Protein AF-A0A0S8GKA4-F1 (afdb_monomer_lite)

Organism: NCBI:txid1703780

Sequence (140 aa):
MKIIVGEVPGACTLFQGYLKSKNYTNVVVGHAKSIRYNAGNWKTRQYGKSVTEREHSMIRDCDSAIIIWTDKSGVIAENLEVLKRLGKPTFLYEYYTKTKVAKAGWLDPKRMYDPYYYWKERMRRRKKCKNGGMRRQQKA

Structure (mmCIF, N/CA/C/O backbone):
data_AF-A0A0S8GKA4-F1
#
_entry.id   AF-A0A0S8GKA4-F1
#
loop_
_atom_site.group_PDB
_atom_site.id
_atom_site.type_symbol
_atom_site.label_atom_id
_atom_site.label_alt_id
_atom_site.label_comp_id
_atom_site.label_asym_id
_atom_site.label_entity_id
_atom_site.label_seq_id
_atom_site.pdbx_PDB_ins_code
_atom_site.Cartn_x
_atom_site.Cartn_y
_atom_site.Cartn_z
_atom_site.occupancy
_atom_site.B_iso_or_equiv
_atom_site.auth_seq_id
_atom_site.auth_comp_id
_atom_site.auth_asym_id
_atom_site.auth_atom_id
_atom_site.pdbx_PDB_model_num
ATOM 1 N N . MET A 1 1 ? -9.553 -9.995 11.853 1.00 83.56 1 MET A N 1
ATOM 2 C CA . MET A 1 1 ? -8.813 -9.359 10.738 1.00 83.56 1 MET A CA 1
ATOM 3 C C . MET A 1 1 ? -8.636 -7.873 11.028 1.00 83.56 1 MET A C 1
ATOM 5 O O . MET A 1 1 ? -9.629 -7.232 11.350 1.00 83.56 1 MET A O 1
ATOM 9 N N . LYS A 1 2 ? -7.404 -7.351 10.966 1.00 94.81 2 LYS A N 1
ATOM 10 C CA . LYS A 1 2 ? -7.078 -5.925 11.154 1.00 94.81 2 LYS A CA 1
ATOM 11 C C . LYS A 1 2 ? -6.602 -5.354 9.821 1.00 94.81 2 LYS A C 1
ATOM 13 O O . LYS A 1 2 ? -5.753 -5.969 9.186 1.00 94.81 2 LYS A O 1
ATOM 18 N N . ILE A 1 3 ? -7.132 -4.206 9.406 1.00 96.75 3 ILE A N 1
ATOM 19 C CA . ILE A 1 3 ? -6.755 -3.554 8.145 1.00 96.75 3 ILE A CA 1
ATOM 20 C C . ILE A 1 3 ? -5.861 -2.357 8.454 1.00 96.75 3 ILE A C 1
ATOM 22 O O . ILE A 1 3 ? -6.251 -1.481 9.222 1.00 96.75 3 ILE A O 1
ATOM 26 N N . ILE A 1 4 ? -4.678 -2.300 7.845 1.00 96.62 4 ILE A N 1
ATOM 27 C CA . ILE A 1 4 ? -3.798 -1.130 7.908 1.00 96.62 4 ILE A CA 1
ATOM 28 C C . ILE A 1 4 ? -3.914 -0.398 6.571 1.00 96.62 4 ILE A C 1
ATOM 30 O O . ILE A 1 4 ? -3.698 -0.993 5.518 1.00 96.62 4 ILE A O 1
ATOM 34 N N . VAL A 1 5 ? -4.249 0.890 6.601 1.00 95.94 5 VAL A N 1
ATOM 35 C CA . VAL A 1 5 ? -4.401 1.715 5.393 1.00 95.94 5 VAL A CA 1
ATOM 36 C C . VAL A 1 5 ? -3.611 3.008 5.528 1.00 95.94 5 VAL A C 1
ATOM 38 O O . VAL A 1 5 ? -3.519 3.586 6.609 1.00 95.94 5 VAL A O 1
ATOM 41 N N . GLY A 1 6 ? -2.990 3.448 4.437 1.00 92.81 6 GLY A N 1
ATOM 42 C CA . GLY A 1 6 ? -2.203 4.673 4.425 1.00 92.81 6 GLY A CA 1
ATOM 43 C C . GLY A 1 6 ? -3.065 5.933 4.503 1.00 92.81 6 GLY A C 1
ATOM 44 O O . GLY A 1 6 ? -4.226 5.961 4.098 1.00 92.81 6 GLY A O 1
ATOM 45 N N . GLU A 1 7 ? -2.454 7.004 4.990 1.00 86.88 7 GLU A N 1
ATOM 46 C CA . GLU A 1 7 ? -2.990 8.364 4.971 1.00 86.88 7 GLU A CA 1
ATOM 47 C C . GLU A 1 7 ? -2.416 9.119 3.751 1.00 86.88 7 GLU A C 1
ATOM 49 O O . GLU A 1 7 ? -1.349 9.731 3.826 1.00 86.88 7 GLU A O 1
ATOM 54 N N . VAL A 1 8 ? -3.029 8.974 2.566 1.00 83.88 8 VAL A N 1
ATOM 55 C CA . VAL A 1 8 ? -2.628 9.675 1.321 1.00 83.88 8 VAL A CA 1
ATOM 56 C C . VAL A 1 8 ? -3.862 9.960 0.455 1.00 83.88 8 VAL A C 1
ATOM 58 O O . VAL A 1 8 ? -4.717 9.081 0.345 1.00 83.88 8 VAL A O 1
ATOM 61 N N . PRO A 1 9 ? -3.948 11.124 -0.215 1.00 83.88 9 PRO A N 1
ATOM 62 C CA . PRO A 1 9 ? -4.937 11.351 -1.265 1.00 83.88 9 PRO A CA 1
ATOM 63 C C . PRO A 1 9 ? -4.912 10.277 -2.367 1.00 83.88 9 PRO A C 1
ATOM 65 O O . PRO A 1 9 ? -3.872 9.690 -2.666 1.00 83.88 9 PRO A O 1
ATOM 68 N N . GLY A 1 10 ? -6.059 10.041 -3.004 1.00 86.44 10 GLY A N 1
ATOM 69 C CA . GLY A 1 10 ? -6.195 9.084 -4.105 1.00 86.44 10 GLY A CA 1
ATOM 70 C C . GLY A 1 10 ? -6.636 7.701 -3.627 1.00 86.44 10 GLY A C 1
ATOM 71 O O . GLY A 1 10 ? -7.653 7.579 -2.944 1.00 86.44 10 GLY A O 1
ATOM 72 N N . ALA A 1 11 ? -5.888 6.651 -3.985 1.00 88.00 11 ALA A N 1
ATOM 73 C CA . ALA A 1 11 ? -6.298 5.261 -3.753 1.00 88.00 11 ALA A CA 1
ATOM 74 C C . ALA A 1 11 ? -6.584 4.947 -2.272 1.00 88.00 11 ALA A C 1
ATOM 76 O O . ALA A 1 11 ? -7.543 4.244 -1.964 1.00 88.00 11 ALA A O 1
ATOM 77 N N . CYS A 1 12 ? -5.799 5.508 -1.344 1.00 90.88 12 CYS A N 1
ATOM 78 C CA . CYS A 1 12 ? -6.031 5.318 0.088 1.00 90.88 12 CYS A CA 1
ATOM 79 C C . CYS A 1 12 ? -7.327 5.997 0.558 1.00 90.88 12 CYS A C 1
ATOM 81 O O . CYS A 1 12 ? -8.096 5.374 1.283 1.00 90.88 12 CYS A O 1
ATOM 83 N N . THR A 1 13 ? -7.609 7.231 0.126 1.00 92.31 13 THR A N 1
ATOM 84 C CA . THR A 1 13 ? -8.874 7.929 0.420 1.00 92.31 13 THR A CA 1
ATOM 85 C C . THR A 1 13 ? -10.080 7.143 -0.092 1.00 92.31 13 THR A C 1
ATOM 87 O O . THR A 1 13 ? -11.026 6.922 0.661 1.00 92.31 13 THR A O 1
ATOM 90 N N . LEU A 1 14 ? -10.030 6.668 -1.342 1.00 92.25 14 LEU A N 1
ATOM 91 C CA . LEU A 1 14 ? -11.100 5.858 -1.934 1.00 92.25 14 LEU A CA 1
ATOM 92 C C . LEU A 1 14 ? -11.326 4.565 -1.146 1.00 92.25 14 LEU A C 1
ATOM 94 O O . LEU A 1 14 ? -12.462 4.237 -0.804 1.00 92.25 14 LEU A O 1
ATOM 98 N N . PHE A 1 15 ? -10.247 3.857 -0.802 1.00 94.00 15 PHE A N 1
ATOM 99 C CA . PHE A 1 15 ? -10.352 2.614 -0.046 1.00 94.00 15 PHE A CA 1
ATOM 100 C C . PHE A 1 15 ? -10.868 2.845 1.379 1.00 94.00 15 PHE A C 1
ATOM 102 O O . PHE A 1 15 ? -11.736 2.113 1.841 1.00 94.00 15 PHE A O 1
ATOM 109 N N . GLN A 1 16 ? -10.418 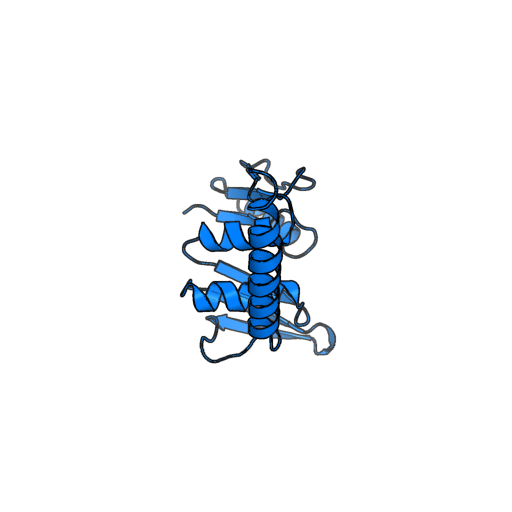3.904 2.057 1.00 95.81 16 GLN A N 1
ATOM 110 C CA . GLN A 1 16 ? -10.985 4.310 3.343 1.00 95.81 16 GLN A CA 1
ATOM 111 C C . GLN A 1 16 ? -12.487 4.626 3.229 1.00 95.81 16 GLN A C 1
ATOM 113 O O . GLN A 1 16 ? -13.265 4.187 4.070 1.00 95.81 16 GLN A O 1
ATOM 118 N N . GLY A 1 17 ? -12.926 5.326 2.179 1.00 95.94 17 GLY A N 1
ATOM 119 C CA . GLY A 1 17 ? -14.350 5.569 1.927 1.00 95.94 17 GLY A CA 1
ATOM 120 C C . GLY A 1 17 ? -15.151 4.271 1.787 1.00 95.94 17 GLY A C 1
ATOM 121 O O . GLY 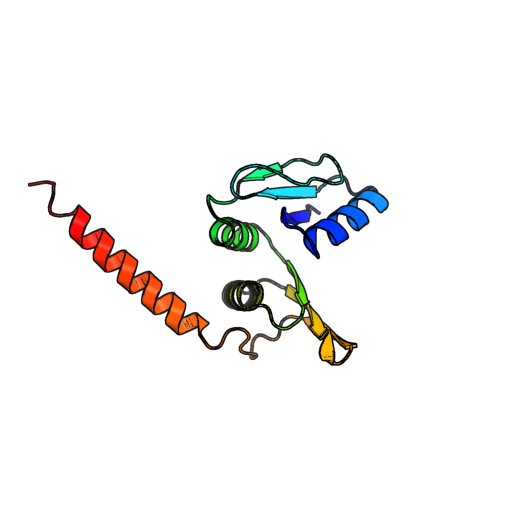A 1 17 ? -16.187 4.110 2.434 1.00 95.94 17 GLY A O 1
ATOM 122 N N . TYR A 1 18 ? -14.627 3.306 1.026 1.00 95.75 18 TYR A N 1
ATOM 123 C CA . TYR A 1 18 ? -15.222 1.975 0.899 1.00 95.75 18 TYR A CA 1
ATOM 124 C C . TYR A 1 18 ? -15.326 1.260 2.253 1.00 95.75 18 TYR A C 1
ATOM 126 O O . TYR A 1 18 ? -16.413 0.822 2.631 1.00 95.75 18 TYR A O 1
ATOM 134 N N . LEU A 1 19 ? -14.233 1.200 3.022 1.00 96.56 19 LEU A N 1
ATOM 135 C CA . LEU A 1 19 ? -14.222 0.562 4.342 1.00 96.56 19 LEU A CA 1
ATOM 136 C C . LEU A 1 19 ? -15.243 1.200 5.292 1.00 96.56 19 LEU A C 1
ATOM 138 O O . LEU A 1 19 ? -15.951 0.489 6.004 1.00 96.56 19 LEU A O 1
ATOM 142 N N . LYS A 1 20 ? -15.366 2.531 5.265 1.00 97.38 20 LYS A N 1
ATOM 143 C CA . LYS A 1 20 ? -16.377 3.254 6.041 1.00 97.38 20 LYS A CA 1
ATOM 144 C C . LYS A 1 20 ? -17.792 2.877 5.603 1.00 97.38 20 LYS A C 1
ATOM 146 O O . LYS A 1 20 ? -18.607 2.549 6.454 1.00 97.38 20 LYS A O 1
ATOM 151 N N . SER A 1 21 ? -18.073 2.865 4.297 1.00 97.56 21 SER A N 1
ATOM 152 C CA . SER A 1 21 ? -19.401 2.515 3.755 1.00 97.56 21 SER A CA 1
ATOM 153 C C . SER A 1 21 ? -19.846 1.088 4.096 1.00 97.56 21 SER A C 1
ATOM 155 O O . SER A 1 21 ? -21.036 0.791 4.127 1.00 97.56 21 SER A O 1
ATOM 157 N N . LYS A 1 22 ? -18.882 0.202 4.361 1.00 97.19 22 LYS A N 1
ATOM 158 C CA . LYS A 1 22 ? -19.102 -1.187 4.769 1.00 97.19 22 LYS A CA 1
ATOM 159 C C . LYS A 1 22 ? -19.027 -1.387 6.287 1.00 97.19 22 LYS A C 1
ATOM 161 O O . LYS A 1 22 ? -19.002 -2.526 6.737 1.00 97.19 22 LYS A O 1
ATOM 166 N N . ASN A 1 23 ? -18.992 -0.303 7.068 1.00 96.00 23 ASN A N 1
ATOM 167 C CA . ASN A 1 23 ? -18.947 -0.317 8.532 1.00 96.00 23 ASN A CA 1
ATOM 168 C C . ASN A 1 23 ? -17.786 -1.146 9.117 1.00 96.00 23 ASN A C 1
ATOM 170 O O . ASN A 1 23 ? -17.920 -1.757 10.177 1.00 96.00 23 ASN A O 1
ATOM 174 N N . TYR A 1 24 ? -16.621 -1.169 8.457 1.00 97.12 24 TYR A N 1
ATOM 175 C CA . TYR A 1 24 ? -15.435 -1.800 9.041 1.00 97.12 24 TYR A CA 1
ATOM 176 C C . TYR A 1 24 ? -14.954 -1.004 10.258 1.00 97.12 24 TYR A C 1
ATOM 178 O O . TYR A 1 24 ? -14.723 0.201 10.175 1.00 97.12 24 TYR A O 1
ATOM 186 N N . THR A 1 25 ? -14.748 -1.686 11.384 1.00 94.44 25 THR A N 1
ATOM 187 C CA . THR A 1 25 ? -14.338 -1.061 12.656 1.00 94.44 25 THR A CA 1
ATOM 188 C C . THR A 1 25 ? -12.883 -1.348 13.028 1.00 94.44 25 THR A C 1
ATOM 190 O O . THR A 1 25 ? -12.226 -0.516 13.650 1.00 94.44 25 THR A O 1
ATOM 193 N N . ASN A 1 26 ? -12.336 -2.497 12.613 1.00 96.62 26 ASN A N 1
ATOM 194 C CA . ASN A 1 26 ? -10.963 -2.909 12.926 1.00 96.62 26 ASN A CA 1
ATOM 195 C C . ASN A 1 26 ? -9.947 -2.404 11.883 1.00 96.62 26 ASN A C 1
ATOM 197 O O . ASN A 1 26 ? -9.271 -3.186 11.206 1.00 96.62 26 ASN A O 1
ATOM 201 N N . VAL A 1 27 ? -9.878 -1.081 11.735 1.00 97.56 27 VAL A N 1
ATOM 202 C CA . VAL A 1 27 ? -8.994 -0.380 10.794 1.00 97.56 27 VAL A CA 1
ATOM 203 C C . VAL A 1 27 ? -7.983 0.464 11.575 1.00 97.56 27 VAL A C 1
ATOM 205 O O . VAL A 1 27 ? -8.304 1.034 12.617 1.00 97.56 27 VAL A O 1
ATOM 208 N N . VAL A 1 28 ? -6.748 0.542 11.081 1.00 97.38 28 VAL A N 1
ATOM 209 C CA . VAL A 1 28 ? -5.700 1.436 11.584 1.00 97.38 28 VAL A CA 1
ATOM 210 C C . VAL A 1 28 ? -5.194 2.309 10.441 1.00 97.38 28 VAL A C 1
ATOM 212 O O . VAL A 1 28 ? -4.717 1.798 9.425 1.00 97.38 28 VAL A O 1
ATOM 215 N N . VAL A 1 29 ? -5.255 3.629 10.617 1.00 97.00 29 VAL A N 1
ATOM 216 C CA . VAL A 1 29 ? -4.728 4.590 9.637 1.00 97.00 29 VAL A CA 1
ATOM 217 C C . VAL A 1 29 ? -3.258 4.889 9.936 1.00 97.00 29 VAL A C 1
ATOM 219 O O . VAL A 1 29 ? -2.910 5.437 10.986 1.00 97.00 29 VAL A O 1
ATOM 222 N N . GLY A 1 30 ? -2.382 4.505 9.009 1.00 96.44 30 GLY A N 1
ATOM 223 C CA . GLY A 1 30 ? -0.940 4.704 9.091 1.00 96.44 30 GLY A CA 1
ATOM 224 C C . GLY A 1 30 ? -0.502 6.071 8.561 1.00 96.44 30 GLY A C 1
ATOM 225 O O . GLY A 1 30 ? -0.790 6.420 7.414 1.00 96.44 30 GLY A O 1
ATOM 226 N N . HIS A 1 31 ? 0.258 6.827 9.357 1.00 94.75 31 HIS A N 1
ATOM 227 C CA . HIS A 1 31 ? 0.752 8.162 8.989 1.00 94.75 31 HIS A CA 1
ATOM 228 C C . HIS A 1 31 ? 2.254 8.348 9.268 1.00 94.75 31 HIS A C 1
ATOM 230 O O . HIS A 1 31 ? 2.890 7.536 9.941 1.00 94.75 31 HIS A O 1
ATOM 236 N N . ALA A 1 32 ? 2.836 9.407 8.694 1.00 92.00 32 ALA A N 1
ATOM 237 C CA . ALA A 1 32 ? 4.256 9.755 8.851 1.00 92.00 32 ALA A CA 1
ATOM 238 C C . ALA A 1 32 ? 4.493 10.972 9.768 1.00 92.00 32 ALA A C 1
ATOM 240 O O . ALA A 1 32 ? 5.515 11.072 10.436 1.00 92.00 32 ALA A O 1
ATOM 241 N N . LYS A 1 33 ? 3.578 11.943 9.784 1.00 87.44 33 LYS A N 1
ATOM 242 C CA . LYS A 1 33 ? 3.686 13.138 10.634 1.00 87.44 33 LYS A CA 1
ATOM 243 C C . LYS A 1 33 ? 2.326 13.422 11.252 1.00 87.44 33 LYS A C 1
ATOM 245 O O . LYS A 1 33 ? 1.890 12.648 12.093 1.00 87.44 33 LYS A O 1
ATOM 250 N N . SER A 1 34 ? 1.633 14.451 10.783 1.00 86.12 34 SER A N 1
ATOM 251 C CA . SER A 1 34 ? 0.230 14.697 11.089 1.00 86.12 34 SER A CA 1
ATOM 252 C C . SER A 1 34 ? -0.685 13.838 10.217 1.00 86.12 34 SER A C 1
ATOM 254 O O . SER A 1 34 ? -0.288 13.347 9.158 1.00 86.12 34 SER A O 1
ATOM 256 N N . ILE A 1 35 ? -1.914 13.654 10.689 1.00 90.12 35 ILE A N 1
ATOM 257 C CA . ILE A 1 35 ? -3.000 13.030 9.936 1.00 90.12 35 ILE A CA 1
ATOM 258 C C . ILE A 1 35 ? -3.764 14.133 9.227 1.00 90.12 35 ILE A C 1
ATOM 260 O O . ILE A 1 35 ? -4.158 15.105 9.866 1.00 90.12 35 ILE A O 1
ATOM 264 N N . ARG A 1 36 ? -3.978 13.979 7.921 1.00 86.75 36 ARG A N 1
ATOM 265 C CA . ARG A 1 36 ? -4.797 14.901 7.126 1.00 86.75 36 ARG A CA 1
ATOM 266 C C . ARG A 1 36 ? -6.139 14.272 6.761 1.00 86.75 36 ARG A C 1
ATOM 268 O O . ARG A 1 36 ? -7.099 14.996 6.534 1.00 86.75 36 ARG A O 1
ATOM 275 N N . TYR A 1 37 ? -6.217 12.939 6.728 1.00 90.56 37 TYR A N 1
ATOM 276 C CA . TYR A 1 37 ? -7.429 12.214 6.366 1.00 90.56 37 TYR A CA 1
ATOM 277 C C . TYR A 1 37 ? -7.637 10.917 7.166 1.00 90.56 37 TYR A C 1
ATOM 279 O O . TYR A 1 37 ? -6.751 10.067 7.252 1.00 90.56 37 TYR A O 1
ATOM 287 N N . ASN A 1 38 ? -8.842 10.743 7.712 1.00 94.69 38 ASN A N 1
ATOM 288 C CA . ASN A 1 38 ? -9.301 9.517 8.366 1.00 94.69 38 ASN A CA 1
ATOM 289 C C . ASN A 1 38 ? -10.821 9.405 8.197 1.00 94.69 38 ASN A C 1
ATOM 291 O O . ASN A 1 38 ? -11.578 10.029 8.939 1.00 94.69 38 ASN A O 1
ATOM 295 N N . ALA A 1 39 ? -11.272 8.637 7.203 1.00 94.88 39 ALA A N 1
ATOM 296 C CA . ALA A 1 39 ? -12.690 8.607 6.838 1.00 94.88 39 ALA A CA 1
ATOM 297 C C . ALA A 1 39 ? -13.590 8.127 7.988 1.00 94.88 39 ALA A C 1
ATOM 299 O O . ALA A 1 39 ? -14.657 8.700 8.220 1.00 94.88 39 ALA A O 1
ATOM 300 N N . GLY A 1 40 ? -13.181 7.060 8.677 1.00 94.56 40 GLY A N 1
ATOM 301 C CA . GLY A 1 40 ? -13.994 6.363 9.675 1.00 94.56 40 GLY A CA 1
ATOM 302 C C . GLY A 1 40 ? -13.696 6.734 11.123 1.00 94.56 40 GLY A C 1
ATOM 303 O O . GLY A 1 40 ? -14.176 6.043 12.012 1.00 94.56 40 GLY A O 1
ATOM 304 N N . ASN A 1 41 ? -12.899 7.782 11.368 1.00 95.88 41 ASN A N 1
ATOM 305 C CA . ASN A 1 41 ? -12.427 8.142 12.710 1.00 95.88 41 ASN A CA 1
ATOM 306 C C . ASN A 1 41 ? -11.787 6.951 13.459 1.00 95.88 41 ASN A C 1
ATOM 308 O O . ASN A 1 41 ? -11.976 6.752 14.658 1.00 95.88 41 ASN A O 1
ATOM 312 N N . TRP A 1 42 ? -11.056 6.109 12.725 1.00 97.12 42 TRP A N 1
ATOM 313 C CA . TRP A 1 42 ? -10.434 4.908 13.275 1.00 97.12 42 TRP A CA 1
ATOM 314 C C . TRP A 1 42 ? -9.173 5.221 14.076 1.00 97.12 42 TRP A C 1
ATOM 316 O O . TRP A 1 42 ? -8.622 6.319 13.989 1.00 97.12 42 TRP A O 1
ATOM 326 N N . LYS A 1 43 ? -8.661 4.211 14.792 1.00 96.94 43 LYS A N 1
ATOM 327 C CA . LYS A 1 43 ? -7.350 4.279 15.448 1.00 96.94 43 LYS A CA 1
ATOM 328 C C . LYS A 1 43 ? -6.252 4.602 14.438 1.00 96.94 43 LYS A C 1
ATOM 330 O O . LYS A 1 43 ? -6.309 4.220 13.269 1.00 96.94 43 LYS A O 1
ATOM 335 N N . THR A 1 44 ? -5.216 5.272 14.912 1.00 96.94 44 THR A N 1
ATOM 336 C CA . THR A 1 44 ? -4.132 5.767 14.068 1.00 96.94 44 THR A CA 1
ATOM 337 C C . THR A 1 44 ? -2.789 5.308 14.621 1.00 96.94 44 THR A C 1
ATOM 339 O O . THR A 1 44 ? -2.660 5.006 15.809 1.00 96.94 44 THR A O 1
ATOM 342 N N . ARG A 1 45 ? -1.786 5.175 13.748 1.00 96.38 45 ARG A N 1
ATOM 343 C CA . ARG A 1 45 ? -0.423 4.797 14.143 1.00 96.38 45 ARG A CA 1
ATOM 344 C C . ARG A 1 45 ? 0.602 5.495 13.263 1.00 96.38 45 ARG A C 1
ATOM 346 O O . ARG A 1 45 ? 0.506 5.465 12.033 1.00 96.38 45 ARG A O 1
ATOM 353 N N . GLN A 1 46 ? 1.620 6.073 13.891 1.00 96.44 46 GLN A N 1
ATOM 354 C CA . GLN A 1 46 ? 2.753 6.642 13.177 1.00 96.44 46 GLN A CA 1
ATOM 355 C C . GLN A 1 46 ? 3.746 5.533 12.805 1.00 96.44 46 GLN A C 1
ATOM 357 O O . GLN A 1 46 ? 4.230 4.813 13.674 1.00 96.44 46 GLN A O 1
ATOM 362 N N . TYR A 1 47 ? 4.062 5.399 11.515 1.00 95.56 47 TYR A N 1
ATOM 363 C CA . TYR A 1 47 ? 4.946 4.342 10.990 1.00 95.56 47 TYR A CA 1
ATOM 364 C C . TYR A 1 47 ? 6.324 4.850 10.532 1.00 95.56 47 TYR A C 1
ATOM 366 O O . TYR A 1 47 ? 7.190 4.063 10.155 1.00 95.56 47 TYR A O 1
ATOM 374 N N . GLY A 1 48 ? 6.559 6.157 10.551 1.00 92.75 48 GLY A N 1
ATOM 375 C CA . GLY A 1 48 ? 7.830 6.748 10.138 1.00 92.75 48 GLY A CA 1
ATOM 376 C C . GLY A 1 48 ? 7.814 8.258 10.289 1.00 92.75 48 GLY A C 1
ATOM 377 O O . GLY A 1 48 ? 6.819 8.800 10.755 1.00 92.75 48 GLY A O 1
ATOM 378 N N . LYS A 1 49 ? 8.894 8.933 9.884 1.00 92.88 49 LYS A N 1
ATOM 379 C CA . LYS A 1 49 ? 8.994 10.407 9.829 1.00 92.88 49 LYS A CA 1
ATOM 380 C C . LYS A 1 49 ? 8.840 10.956 8.405 1.00 92.88 49 LYS A C 1
ATOM 382 O O . LYS A 1 49 ? 8.716 12.166 8.206 1.00 92.88 49 LYS A O 1
ATOM 387 N N . SER A 1 50 ? 8.845 10.066 7.412 1.00 91.12 50 SER A N 1
ATOM 388 C CA . SER A 1 50 ? 8.657 10.349 5.987 1.00 91.12 50 SER A CA 1
ATOM 389 C C . SER A 1 50 ? 7.660 9.375 5.352 1.00 91.12 50 SER A C 1
ATOM 391 O O . SER A 1 50 ? 7.346 8.332 5.927 1.00 91.12 50 SER A O 1
ATOM 393 N N . VAL A 1 51 ? 7.172 9.706 4.152 1.00 87.56 51 VAL A N 1
ATOM 394 C CA . VAL A 1 51 ? 6.247 8.857 3.376 1.00 87.56 51 VAL A CA 1
ATOM 395 C C . VAL A 1 51 ? 6.853 7.476 3.115 1.00 87.56 51 VAL A C 1
ATOM 397 O O . VAL A 1 51 ? 6.212 6.466 3.393 1.00 87.56 51 VAL A O 1
ATOM 400 N N . THR A 1 52 ? 8.113 7.434 2.676 1.00 88.94 52 THR A N 1
ATOM 401 C CA . THR A 1 52 ? 8.835 6.186 2.395 1.00 88.94 52 THR A CA 1
ATOM 402 C C . THR A 1 52 ? 9.037 5.340 3.651 1.00 88.94 52 THR A C 1
ATOM 404 O O . THR A 1 52 ? 8.828 4.131 3.624 1.00 88.94 52 THR A O 1
ATOM 407 N N . GLU A 1 53 ? 9.423 5.953 4.777 1.00 92.44 53 GLU A N 1
ATOM 408 C CA . GLU A 1 53 ? 9.566 5.213 6.038 1.00 92.44 53 GLU A CA 1
ATOM 409 C C . GLU A 1 53 ? 8.235 4.632 6.502 1.00 92.44 53 GLU A C 1
ATOM 411 O O . GLU A 1 53 ? 8.186 3.467 6.888 1.00 92.44 53 GLU A O 1
ATOM 416 N N . ARG A 1 54 ? 7.159 5.423 6.417 1.00 94.12 54 ARG A N 1
ATOM 417 C CA . ARG A 1 54 ? 5.810 4.975 6.751 1.00 94.12 54 ARG A CA 1
ATOM 418 C C . ARG A 1 54 ? 5.417 3.754 5.921 1.00 94.12 54 ARG A C 1
ATOM 420 O O . ARG A 1 54 ? 5.004 2.757 6.497 1.00 94.12 54 ARG A O 1
ATOM 427 N N . GLU A 1 55 ? 5.564 3.815 4.600 1.00 93.38 55 GLU 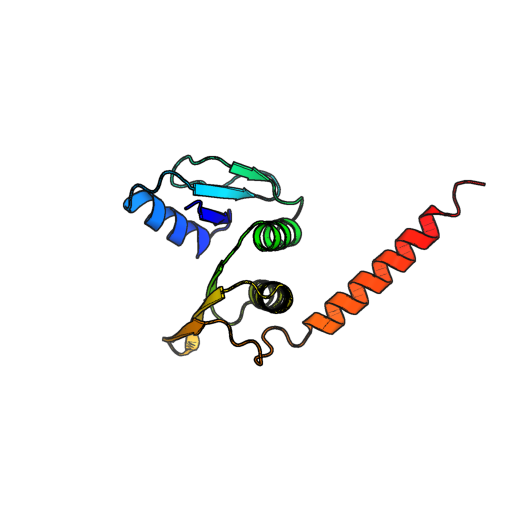A N 1
ATOM 428 C CA . GLU A 1 55 ? 5.191 2.711 3.704 1.00 93.38 55 GLU A CA 1
ATOM 429 C C . GLU A 1 55 ? 6.002 1.447 3.983 1.00 93.38 55 GLU A C 1
ATOM 431 O O . GLU A 1 55 ? 5.428 0.378 4.182 1.00 93.38 55 GLU A O 1
ATOM 436 N N . HIS A 1 56 ? 7.325 1.565 4.110 1.00 94.44 56 HIS A N 1
ATOM 437 C CA . HIS A 1 56 ? 8.175 0.417 4.418 1.00 94.44 56 HIS A CA 1
ATOM 438 C C . HIS A 1 56 ? 7.864 -0.200 5.785 1.00 94.44 56 HIS A C 1
ATOM 440 O O . HIS A 1 56 ? 7.927 -1.417 5.935 1.00 94.44 56 HIS A O 1
ATOM 446 N N . SER A 1 57 ? 7.556 0.609 6.796 1.00 96.00 57 SER A N 1
ATOM 447 C CA . SER A 1 57 ? 7.187 0.096 8.115 1.00 96.00 57 SER A CA 1
ATOM 448 C C . SER A 1 57 ? 5.800 -0.548 8.115 1.00 96.00 57 SER A C 1
ATOM 450 O O . SER A 1 57 ? 5.641 -1.585 8.746 1.00 96.00 57 SER A O 1
ATOM 452 N N . MET A 1 58 ? 4.831 -0.010 7.366 1.00 96.44 58 MET A N 1
ATOM 453 C CA . MET A 1 58 ? 3.527 -0.658 7.171 1.00 96.44 58 MET A CA 1
ATOM 454 C C . MET A 1 58 ? 3.670 -2.014 6.465 1.00 96.44 58 MET A C 1
ATOM 456 O O . MET A 1 58 ? 3.061 -2.985 6.895 1.00 96.44 58 MET A O 1
ATOM 460 N N . ILE A 1 59 ? 4.521 -2.102 5.436 1.00 97.19 59 ILE A N 1
ATOM 461 C CA . ILE A 1 59 ? 4.829 -3.358 4.730 1.00 97.19 59 ILE A CA 1
ATOM 462 C C . ILE A 1 59 ? 5.461 -4.400 5.668 1.00 97.19 59 ILE A C 1
ATOM 464 O O . ILE A 1 59 ? 5.197 -5.593 5.547 1.00 97.19 59 ILE A O 1
ATOM 468 N N . ARG A 1 60 ? 6.317 -3.971 6.604 1.00 96.50 60 ARG A N 1
ATOM 469 C CA . ARG A 1 60 ? 6.915 -4.882 7.594 1.00 96.50 60 ARG A CA 1
ATOM 470 C C . ARG A 1 60 ? 5.897 -5.385 8.618 1.00 96.50 60 ARG A C 1
ATOM 472 O O . ARG A 1 60 ? 6.030 -6.519 9.061 1.00 96.50 60 ARG A O 1
ATOM 479 N N . ASP A 1 61 ? 4.937 -4.543 8.992 1.00 96.69 61 ASP A N 1
ATOM 480 C CA . ASP A 1 61 ? 3.930 -4.823 10.023 1.00 96.69 61 ASP A CA 1
ATOM 481 C C . ASP A 1 61 ? 2.757 -5.671 9.505 1.00 96.69 61 ASP A C 1
ATOM 483 O O . ASP A 1 61 ? 2.042 -6.263 10.306 1.00 96.69 61 ASP A O 1
ATOM 487 N N . CYS A 1 62 ? 2.540 -5.744 8.186 1.00 96.56 62 CYS A N 1
ATOM 488 C CA . CYS A 1 62 ? 1.446 -6.525 7.612 1.00 96.56 62 CYS A CA 1
ATOM 489 C C . CYS A 1 62 ? 1.839 -7.976 7.293 1.00 96.56 62 CYS A C 1
ATOM 491 O O . CYS A 1 62 ? 2.990 -8.281 6.973 1.00 96.56 62 CYS A O 1
ATOM 493 N N . ASP A 1 63 ? 0.857 -8.878 7.321 1.00 97.56 63 ASP A N 1
ATOM 494 C CA . ASP A 1 63 ? 1.026 -10.281 6.914 1.00 97.56 63 ASP A CA 1
ATOM 495 C C . ASP A 1 63 ? 0.797 -10.478 5.412 1.00 97.56 63 ASP A C 1
ATOM 497 O O . ASP A 1 63 ? 1.450 -11.301 4.779 1.00 97.56 63 ASP A O 1
ATOM 501 N N . SER A 1 64 ? -0.102 -9.681 4.833 1.00 97.25 64 SER A N 1
ATOM 502 C CA . SER A 1 64 ? -0.428 -9.641 3.406 1.00 97.25 64 SER A CA 1
ATOM 503 C C . SER A 1 64 ? -0.741 -8.208 2.968 1.00 97.25 64 SER A C 1
ATOM 505 O O . SER A 1 64 ? -0.925 -7.317 3.804 1.00 97.25 64 SER A O 1
ATOM 507 N N . ALA A 1 65 ? -0.766 -7.965 1.658 1.00 97.31 65 ALA A N 1
ATOM 508 C CA . ALA A 1 65 ? -1.009 -6.642 1.093 1.00 97.31 65 ALA A CA 1
ATOM 509 C C . ALA A 1 65 ? -1.979 -6.671 -0.095 1.00 97.31 65 ALA A C 1
ATOM 511 O O . ALA A 1 65 ? -2.004 -7.608 -0.890 1.00 97.31 65 ALA A O 1
ATOM 512 N N . ILE A 1 66 ? -2.738 -5.586 -0.244 1.00 95.56 66 ILE A N 1
ATOM 513 C CA . ILE A 1 66 ? -3.451 -5.246 -1.477 1.00 95.56 66 ILE A CA 1
ATOM 514 C C . ILE A 1 66 ? -2.848 -3.938 -1.977 1.00 95.56 66 ILE A C 1
ATOM 516 O O . ILE A 1 66 ? -2.789 -2.962 -1.227 1.00 95.56 66 ILE A O 1
ATOM 520 N N . ILE A 1 67 ? -2.392 -3.915 -3.227 1.00 95.62 67 ILE A N 1
ATOM 521 C CA . ILE A 1 67 ? -1.769 -2.738 -3.832 1.00 95.62 67 ILE A CA 1
ATOM 522 C C . ILE A 1 67 ? -2.549 -2.322 -5.073 1.00 95.62 67 ILE A C 1
ATOM 524 O O . ILE A 1 67 ? -2.786 -3.125 -5.970 1.00 95.62 67 ILE A O 1
ATOM 528 N N . ILE A 1 68 ? -2.903 -1.039 -5.129 1.00 93.56 68 ILE A N 1
ATOM 529 C CA . ILE A 1 68 ? -3.463 -0.386 -6.313 1.00 93.56 68 ILE A CA 1
ATOM 530 C C . ILE A 1 68 ? -2.331 0.410 -6.960 1.00 93.56 68 ILE A C 1
ATOM 532 O O . ILE A 1 68 ? -1.807 1.353 -6.362 1.00 93.56 68 ILE A O 1
ATOM 536 N N . TRP A 1 69 ? -1.937 0.017 -8.169 1.00 94.19 69 TRP A N 1
ATOM 537 C CA . TRP A 1 69 ? -0.819 0.597 -8.898 1.00 94.19 69 TRP A CA 1
ATOM 538 C C . TRP A 1 69 ? -1.281 1.238 -10.204 1.00 94.19 69 TRP A C 1
ATOM 540 O O . TRP A 1 69 ? -1.482 0.575 -11.221 1.00 94.19 69 TRP A O 1
ATOM 550 N N . THR A 1 70 ? -1.429 2.559 -10.165 1.00 91.25 70 THR A N 1
ATOM 551 C CA . THR A 1 70 ? -1.804 3.356 -11.334 1.00 91.25 70 THR A CA 1
ATOM 552 C C . THR A 1 70 ? -0.562 3.857 -12.066 1.00 91.25 70 THR A C 1
ATOM 554 O O . THR A 1 70 ? 0.388 4.329 -11.433 1.00 91.25 70 THR A O 1
ATOM 557 N N . ASP A 1 71 ? -0.570 3.748 -13.396 1.00 90.81 71 ASP A N 1
ATOM 558 C CA . ASP A 1 71 ? 0.412 4.338 -14.319 1.00 90.81 71 ASP A CA 1
ATOM 559 C C . ASP A 1 71 ? 1.880 4.063 -13.975 1.00 90.81 71 ASP A C 1
ATOM 561 O O . ASP A 1 71 ? 2.767 4.877 -14.229 1.00 90.81 71 ASP A O 1
ATOM 565 N N . LYS A 1 72 ? 2.153 2.890 -13.399 1.00 88.56 72 LYS A N 1
ATOM 566 C CA . LYS A 1 72 ? 3.505 2.453 -13.036 1.00 88.56 72 LYS A CA 1
ATOM 567 C C . LYS A 1 72 ? 4.271 3.451 -12.144 1.00 88.56 72 LYS A C 1
ATOM 569 O O . LYS A 1 72 ? 5.484 3.593 -12.277 1.00 88.56 72 LYS A O 1
ATOM 574 N N . SER A 1 73 ? 3.591 4.114 -11.198 1.00 89.25 73 SER A N 1
ATOM 575 C CA . SER A 1 73 ? 4.232 4.996 -10.203 1.00 89.25 73 SER A CA 1
ATOM 576 C C . SER A 1 73 ? 5.484 4.365 -9.572 1.00 89.25 73 SER A C 1
ATOM 578 O O . SER A 1 73 ? 5.413 3.268 -9.011 1.00 89.25 73 SER A O 1
ATOM 580 N N . GLY A 1 74 ? 6.614 5.079 -9.618 1.00 89.25 74 GLY A N 1
ATOM 581 C CA . GLY A 1 74 ? 7.907 4.584 -9.130 1.00 89.25 74 GLY A CA 1
ATOM 582 C C . GLY A 1 74 ? 7.973 4.350 -7.616 1.00 89.25 74 GLY A C 1
ATOM 583 O O . GLY A 1 74 ? 8.737 3.502 -7.166 1.00 89.25 74 GLY A O 1
ATOM 584 N N . VAL A 1 75 ? 7.155 5.056 -6.826 1.00 87.44 75 VAL A N 1
ATOM 585 C CA . VAL A 1 75 ? 7.065 4.849 -5.366 1.00 87.44 75 VAL A CA 1
ATOM 586 C C . VAL A 1 75 ? 6.433 3.492 -5.062 1.00 87.44 75 VAL A C 1
ATOM 588 O O . VAL A 1 75 ? 6.962 2.711 -4.276 1.00 87.44 75 VAL A O 1
ATOM 591 N N . ILE A 1 76 ? 5.329 3.175 -5.741 1.00 92.94 76 ILE A N 1
ATOM 592 C CA . ILE A 1 76 ? 4.669 1.877 -5.592 1.00 92.94 76 ILE A CA 1
ATOM 593 C C . ILE A 1 76 ? 5.542 0.764 -6.175 1.00 92.94 76 ILE A C 1
ATOM 595 O O . ILE A 1 76 ? 5.647 -0.287 -5.556 1.00 92.94 76 ILE A O 1
ATOM 599 N N . ALA A 1 77 ? 6.233 1.007 -7.293 1.00 94.88 77 ALA A N 1
ATOM 600 C CA . ALA A 1 77 ? 7.180 0.055 -7.870 1.00 94.88 77 ALA A CA 1
ATOM 601 C C . ALA A 1 77 ? 8.245 -0.395 -6.851 1.00 94.88 77 ALA A C 1
ATOM 603 O O . ALA A 1 77 ? 8.490 -1.589 -6.697 1.00 94.88 77 ALA A O 1
ATOM 604 N N . GLU A 1 78 ? 8.820 0.550 -6.099 1.00 94.19 78 GLU A N 1
ATOM 605 C CA . GLU A 1 78 ? 9.769 0.244 -5.024 1.00 94.19 78 GLU A CA 1
ATOM 606 C C . GLU A 1 78 ? 9.116 -0.576 -3.896 1.00 94.19 78 GLU A C 1
ATOM 608 O O . GLU A 1 78 ? 9.695 -1.558 -3.429 1.00 94.19 78 GLU A O 1
ATOM 613 N N . ASN A 1 79 ? 7.896 -0.224 -3.483 1.00 95.19 79 ASN A N 1
ATOM 614 C CA . ASN A 1 79 ? 7.157 -0.966 -2.458 1.00 95.19 79 ASN A CA 1
ATOM 615 C C . ASN A 1 79 ? 6.849 -2.412 -2.884 1.00 95.19 79 ASN A C 1
ATOM 617 O O . ASN A 1 79 ? 6.929 -3.319 -2.055 1.00 95.19 79 ASN A O 1
ATOM 621 N N . LEU A 1 80 ? 6.547 -2.646 -4.166 1.00 96.94 80 LEU A N 1
ATOM 622 C CA . LEU A 1 80 ? 6.330 -3.987 -4.719 1.00 96.94 80 LEU A CA 1
ATOM 623 C C . LEU A 1 80 ? 7.600 -4.841 -4.639 1.00 96.94 80 LEU A C 1
ATOM 625 O O . LEU A 1 80 ? 7.523 -6.008 -4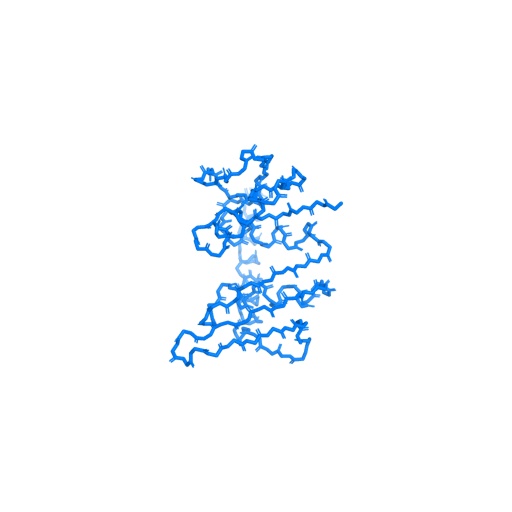.261 1.00 96.94 80 LEU A O 1
ATOM 629 N N . GLU A 1 81 ? 8.775 -4.262 -4.899 1.00 96.38 81 GLU A N 1
ATOM 630 C CA . GLU A 1 81 ? 10.057 -4.958 -4.714 1.00 96.38 81 GLU A CA 1
ATOM 631 C C . GLU A 1 81 ? 10.314 -5.315 -3.241 1.00 96.38 81 GLU A C 1
ATOM 633 O O . GLU A 1 81 ? 10.793 -6.409 -2.933 1.00 96.38 81 GLU A O 1
ATOM 638 N N . VAL A 1 82 ? 9.945 -4.431 -2.304 1.00 95.50 82 VAL A N 1
ATOM 639 C CA . VAL A 1 82 ? 10.048 -4.715 -0.862 1.00 95.50 82 VAL A CA 1
ATOM 640 C C . VAL A 1 82 ? 9.107 -5.852 -0.452 1.00 95.50 82 VAL A C 1
ATOM 642 O O . VAL A 1 82 ? 9.552 -6.772 0.234 1.00 95.50 82 VAL A O 1
ATOM 645 N N . LEU A 1 83 ? 7.839 -5.809 -0.873 1.00 97.31 83 LEU A N 1
ATOM 646 C CA . LEU A 1 83 ? 6.839 -6.850 -0.598 1.00 97.31 83 LEU A CA 1
ATOM 647 C C . LEU A 1 83 ? 7.279 -8.209 -1.148 1.00 97.31 83 LEU A C 1
ATOM 649 O O . LEU A 1 83 ? 7.272 -9.199 -0.415 1.00 97.31 83 LEU A O 1
ATOM 653 N N . LYS A 1 84 ? 7.748 -8.225 -2.403 1.00 96.06 84 LYS A N 1
ATOM 654 C CA . LYS A 1 84 ? 8.300 -9.408 -3.072 1.00 96.06 84 LYS A CA 1
ATOM 655 C C . LYS A 1 84 ? 9.458 -10.008 -2.282 1.00 96.06 84 LYS A C 1
ATOM 657 O O . LYS A 1 84 ? 9.450 -11.196 -1.983 1.00 96.06 84 LYS A O 1
ATOM 662 N N . ARG A 1 85 ? 10.437 -9.186 -1.893 1.00 94.69 85 ARG A N 1
ATOM 663 C CA . ARG A 1 85 ? 11.615 -9.641 -1.139 1.00 94.69 85 ARG A CA 1
ATOM 664 C C . ARG A 1 85 ? 11.259 -10.209 0.234 1.00 94.69 85 ARG A C 1
ATOM 666 O O . ARG A 1 85 ? 11.935 -11.114 0.707 1.00 94.69 85 ARG A O 1
ATOM 673 N N . LEU A 1 86 ? 10.238 -9.657 0.885 1.00 96.12 86 LEU A N 1
ATOM 674 C CA . LEU A 1 86 ? 9.760 -10.143 2.179 1.00 96.12 86 LEU A CA 1
ATOM 675 C C . LEU A 1 86 ? 8.833 -11.362 2.058 1.00 96.12 86 LEU A C 1
ATOM 677 O O . LEU A 1 86 ? 8.359 -11.844 3.083 1.00 96.12 86 LEU A O 1
ATOM 681 N N . GLY A 1 87 ? 8.549 -11.839 0.840 1.00 96.50 87 GLY A N 1
ATOM 682 C CA . GLY A 1 87 ? 7.663 -12.978 0.609 1.00 96.50 87 GLY A CA 1
ATOM 683 C C . GLY A 1 87 ? 6.226 -12.729 1.069 1.00 96.50 87 GLY A C 1
ATOM 684 O O . GLY A 1 87 ? 5.525 -13.676 1.413 1.00 96.50 87 GLY A O 1
ATOM 685 N N . LYS A 1 88 ? 5.786 -11.465 1.126 1.00 97.19 88 LYS A N 1
ATOM 686 C CA . LYS A 1 88 ? 4.447 -11.109 1.610 1.00 97.19 88 LYS A CA 1
ATOM 687 C C . LYS A 1 88 ? 3.410 -11.405 0.520 1.00 97.19 88 LYS A C 1
ATOM 689 O O . LYS A 1 88 ? 3.510 -10.807 -0.560 1.00 97.19 88 LYS A O 1
ATOM 694 N N . PRO A 1 89 ? 2.395 -12.258 0.770 1.00 98.06 89 PRO A N 1
ATOM 695 C CA . PRO A 1 89 ? 1.296 -12.461 -0.166 1.00 98.06 89 PRO A CA 1
ATOM 696 C C . PRO A 1 89 ? 0.662 -11.121 -0.533 1.00 98.06 89 PRO A C 1
ATOM 698 O O . PRO A 1 89 ? 0.207 -10.376 0.337 1.00 98.06 89 PRO A O 1
ATOM 701 N N . THR A 1 90 ? 0.687 -10.791 -1.820 1.00 98.38 90 THR A N 1
ATOM 702 C CA . THR A 1 90 ? 0.291 -9.468 -2.301 1.00 98.38 90 THR A CA 1
ATOM 703 C C . THR A 1 90 ? -0.639 -9.611 -3.491 1.00 98.38 90 THR A C 1
ATOM 705 O O . THR A 1 90 ? -0.248 -10.176 -4.5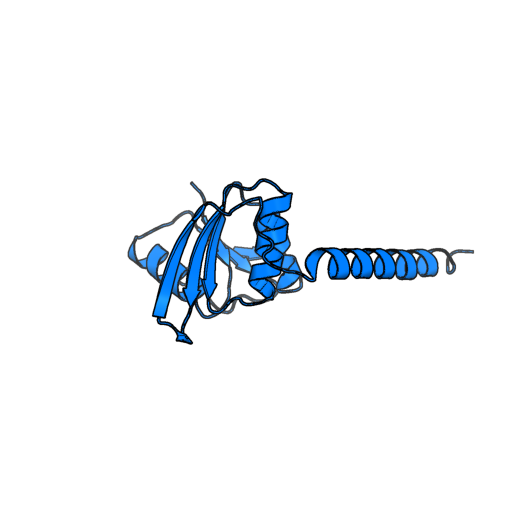11 1.00 98.38 90 THR A O 1
ATOM 708 N N . PHE A 1 91 ? -1.854 -9.083 -3.374 1.00 97.62 91 PHE A N 1
ATOM 709 C CA . PHE A 1 91 ? -2.770 -8.941 -4.499 1.00 97.62 91 PHE A CA 1
ATOM 710 C C . PHE A 1 91 ? -2.556 -7.569 -5.144 1.00 97.62 91 PHE A C 1
ATOM 712 O O . PHE A 1 91 ? -2.623 -6.534 -4.475 1.00 97.62 91 PHE A O 1
ATOM 719 N N . LEU A 1 92 ? -2.259 -7.559 -6.437 1.00 97.50 92 LEU A N 1
ATOM 720 C CA . LEU A 1 92 ? -1.913 -6.371 -7.201 1.00 97.50 92 LEU A CA 1
ATOM 721 C C . LEU A 1 92 ? -3.028 -6.053 -8.198 1.00 97.50 92 LEU A C 1
ATOM 723 O O . LEU A 1 92 ? -3.376 -6.879 -9.040 1.00 97.50 92 LEU A O 1
ATOM 727 N N . TYR A 1 93 ? -3.548 -4.831 -8.122 1.00 96.19 93 TYR A N 1
ATOM 728 C CA . TYR A 1 93 ? -4.425 -4.239 -9.123 1.00 96.19 93 TYR A CA 1
ATOM 729 C C . TYR A 1 93 ? -3.658 -3.158 -9.889 1.00 96.19 93 TYR A C 1
ATOM 731 O O . TYR A 1 93 ? -3.271 -2.140 -9.318 1.00 96.19 93 TYR A O 1
ATOM 739 N N . GLU A 1 94 ? -3.429 -3.373 -11.179 1.00 95.56 94 GLU A N 1
ATOM 740 C CA . GLU A 1 94 ? -2.772 -2.435 -12.085 1.00 95.56 94 GLU A CA 1
ATOM 741 C C . GLU A 1 94 ? -3.807 -1.721 -12.947 1.00 95.56 94 GLU A C 1
ATOM 743 O O . GLU A 1 94 ? -4.660 -2.365 -13.559 1.00 95.56 94 GLU A O 1
ATOM 748 N N . TYR A 1 95 ? -3.684 -0.400 -13.060 1.00 94.44 95 TYR A N 1
ATOM 749 C CA . TYR A 1 95 ? -4.509 0.394 -13.963 1.00 94.44 95 TYR A CA 1
ATOM 750 C C . TYR A 1 95 ? -3.654 1.340 -14.803 1.00 94.44 95 TYR A C 1
ATOM 752 O O . TYR A 1 95 ? -2.819 2.080 -14.280 1.00 94.44 95 TYR A O 1
ATOM 760 N N . TYR A 1 96 ? -3.884 1.316 -16.113 1.00 93.50 96 TYR A N 1
ATOM 761 C CA . TYR A 1 96 ? -3.197 2.145 -17.095 1.00 93.50 96 TYR A CA 1
ATOM 762 C C . TYR A 1 96 ? -4.178 3.172 -17.653 1.00 93.50 96 TYR A C 1
ATOM 764 O O . TYR A 1 96 ? -5.043 2.829 -18.457 1.00 93.50 96 TYR A O 1
ATOM 772 N N . THR A 1 97 ? -4.046 4.436 -17.258 1.00 92.12 97 THR A N 1
ATOM 773 C CA . THR A 1 97 ? -5.000 5.494 -17.629 1.00 92.12 97 THR A CA 1
ATOM 774 C C . THR A 1 97 ? -5.025 5.743 -19.134 1.00 92.12 97 THR A C 1
ATOM 776 O O . THR A 1 97 ? -6.101 5.877 -19.713 1.00 92.12 97 THR A O 1
ATOM 779 N N . LYS A 1 98 ? -3.855 5.726 -19.787 1.00 93.44 98 LYS A N 1
ATOM 780 C CA . LYS A 1 98 ? -3.712 5.968 -21.234 1.00 93.44 98 LYS A CA 1
ATOM 781 C C . LYS A 1 98 ? -4.445 4.944 -22.096 1.00 93.44 98 LYS A C 1
ATOM 783 O O . LYS A 1 98 ? -5.051 5.309 -23.094 1.00 93.44 98 LYS A O 1
ATOM 788 N N . THR A 1 99 ? -4.368 3.669 -21.728 1.00 95.00 99 THR A N 1
ATOM 789 C CA . THR A 1 99 ? -4.953 2.567 -22.507 1.00 95.00 99 THR A CA 1
ATOM 790 C C . THR A 1 99 ? -6.279 2.076 -21.935 1.00 95.00 99 THR A C 1
ATOM 792 O O . THR A 1 99 ? -6.923 1.237 -22.554 1.00 95.00 99 THR A O 1
ATOM 795 N N . LYS A 1 100 ? -6.687 2.574 -20.757 1.00 94.44 100 LYS A N 1
ATOM 796 C CA . LYS A 1 100 ? -7.849 2.110 -19.978 1.00 94.44 100 LYS A CA 1
ATOM 797 C C . LYS A 1 100 ? -7.822 0.607 -19.678 1.00 9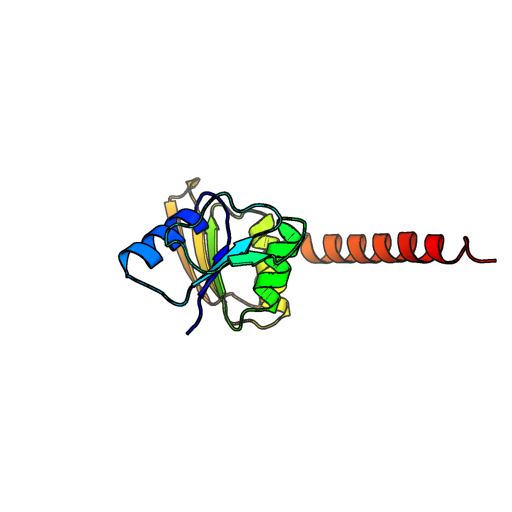4.44 100 LYS A C 1
ATOM 799 O O . LYS A 1 100 ? -8.859 -0.014 -19.470 1.00 94.44 100 LYS A O 1
ATOM 804 N N . VAL A 1 101 ? -6.628 0.017 -19.638 1.00 95.19 101 VAL A N 1
ATOM 805 C CA . VAL A 1 101 ? -6.445 -1.405 -19.338 1.00 95.19 101 VAL A CA 1
ATOM 806 C C . VAL A 1 101 ? -6.272 -1.587 -17.836 1.00 95.19 101 VAL A C 1
ATOM 808 O O . VAL A 1 101 ? -5.451 -0.911 -17.211 1.00 95.19 101 VAL A O 1
ATOM 811 N N . ALA A 1 102 ? -7.009 -2.544 -17.280 1.00 95.69 102 ALA A N 1
ATOM 812 C CA . ALA A 1 102 ? -6.845 -3.014 -15.914 1.00 95.69 102 ALA A CA 1
ATOM 813 C C . ALA A 1 102 ? -6.322 -4.455 -15.906 1.00 95.69 102 ALA A C 1
ATOM 815 O O . ALA A 1 102 ? -6.686 -5.264 -16.760 1.00 95.69 102 ALA A O 1
ATOM 816 N N . LYS A 1 103 ? -5.469 -4.780 -14.934 1.00 96.00 103 LYS A N 1
ATOM 817 C CA . LYS A 1 103 ? -5.033 -6.151 -14.644 1.00 96.00 103 LYS A CA 1
ATOM 818 C C . LYS A 1 103 ? -5.098 -6.379 -13.144 1.00 96.00 103 LYS A C 1
ATOM 820 O O . LYS A 1 103 ? -4.743 -5.493 -12.375 1.00 96.00 103 LYS A O 1
ATOM 825 N N . ALA A 1 104 ? -5.531 -7.559 -12.731 1.00 97.00 104 ALA A N 1
ATOM 826 C CA . ALA A 1 104 ? -5.586 -7.935 -11.329 1.00 97.00 104 ALA A CA 1
ATOM 827 C C . ALA A 1 104 ? -5.027 -9.344 -11.162 1.00 97.00 104 ALA A C 1
ATOM 829 O O . ALA A 1 104 ? -5.328 -10.228 -11.962 1.00 97.00 104 ALA A O 1
ATOM 830 N N . GLY A 1 105 ? -4.214 -9.551 -10.134 1.00 97.69 105 GLY A N 1
ATOM 831 C CA . GLY A 1 105 ? -3.657 -10.862 -9.844 1.00 97.69 105 GLY A CA 1
ATOM 832 C C . GLY A 1 105 ? -2.677 -10.839 -8.685 1.00 97.69 105 GLY A C 1
ATOM 833 O O . GLY A 1 105 ? -2.383 -9.795 -8.104 1.00 97.69 105 GLY A O 1
ATOM 834 N N . TRP A 1 106 ? -2.163 -12.013 -8.345 1.00 98.06 106 TRP A N 1
ATOM 835 C CA . TRP A 1 106 ? -1.094 -12.131 -7.363 1.00 98.06 106 TRP A CA 1
ATOM 836 C C . TRP A 1 106 ? 0.198 -11.499 -7.879 1.00 98.06 106 TRP A C 1
ATOM 838 O O . TRP A 1 106 ? 0.498 -11.544 -9.073 1.00 98.06 106 TRP A O 1
ATOM 848 N N . LEU A 1 107 ? 0.965 -10.909 -6.963 1.00 97.06 107 LEU A N 1
ATOM 849 C CA . LEU A 1 107 ? 2.273 -10.338 -7.252 1.00 97.06 107 LEU A CA 1
ATOM 850 C C . LEU A 1 107 ? 3.194 -11.407 -7.845 1.00 97.06 107 LEU A C 1
ATOM 852 O O . LEU A 1 107 ? 3.551 -12.367 -7.168 1.00 97.06 107 LEU A O 1
ATOM 856 N N . ASP A 1 108 ? 3.603 -11.213 -9.097 1.00 96.19 108 ASP A N 1
ATOM 857 C CA . ASP A 1 108 ? 4.532 -12.117 -9.772 1.00 96.19 108 ASP A CA 1
ATOM 858 C C . ASP A 1 108 ? 5.944 -11.983 -9.163 1.00 96.19 108 ASP A C 1
ATOM 860 O O . ASP A 1 108 ? 6.542 -10.903 -9.270 1.00 96.19 108 ASP A O 1
ATOM 864 N N . PRO A 1 109 ? 6.505 -13.046 -8.548 1.00 93.31 109 PRO A N 1
ATOM 865 C CA . PRO A 1 109 ? 7.833 -13.010 -7.941 1.00 93.31 109 PRO A CA 1
ATOM 866 C C . PRO A 1 109 ? 8.975 -12.957 -8.968 1.00 93.31 109 PRO A C 1
ATOM 868 O O . PRO A 1 109 ? 10.109 -12.645 -8.603 1.00 93.31 109 PRO A O 1
ATOM 871 N N . LYS A 1 110 ? 8.715 -13.254 -10.245 1.00 94.00 110 LYS A N 1
ATOM 872 C CA . LYS A 1 110 ? 9.719 -13.209 -11.319 1.00 94.00 110 LYS A CA 1
ATOM 873 C C . LYS A 1 110 ? 9.747 -11.857 -12.031 1.00 94.00 110 LYS A C 1
ATOM 875 O O . LYS A 1 110 ? 10.756 -11.512 -12.643 1.00 94.00 110 LYS A O 1
ATOM 880 N N . ARG A 1 111 ? 8.678 -11.061 -11.930 1.00 94.62 111 ARG A N 1
ATOM 881 C CA . ARG A 1 111 ? 8.604 -9.731 -12.544 1.00 94.62 111 ARG A CA 1
ATOM 882 C C . ARG A 1 111 ? 9.473 -8.714 -11.800 1.00 94.62 111 ARG A C 1
ATOM 884 O O . ARG A 1 111 ? 9.484 -8.629 -10.568 1.00 94.62 111 ARG A O 1
ATOM 891 N N . MET A 1 112 ? 10.179 -7.900 -12.579 1.00 93.62 112 MET A N 1
ATOM 892 C CA . MET A 1 112 ? 10.858 -6.698 -12.103 1.00 93.62 112 MET A CA 1
ATOM 893 C C . MET A 1 112 ? 9.905 -5.502 -12.219 1.00 93.62 112 MET A C 1
ATOM 895 O O . MET A 1 112 ? 9.421 -5.189 -13.308 1.00 93.62 112 MET A O 1
ATOM 899 N N . TYR A 1 113 ? 9.618 -4.858 -11.090 1.00 93.62 113 TYR A N 1
ATOM 900 C CA . TYR A 1 113 ? 8.698 -3.726 -10.974 1.00 93.62 113 TYR A CA 1
ATOM 901 C C . TYR A 1 113 ? 9.447 -2.391 -10.949 1.00 93.62 113 TYR A C 1
ATOM 903 O O . TYR A 1 113 ? 9.016 -1.453 -11.618 1.00 93.62 113 TYR A O 1
ATOM 911 N N . ASP A 1 114 ? 10.582 -2.317 -10.245 1.00 92.81 114 ASP A N 1
ATOM 912 C CA . ASP A 1 114 ? 11.486 -1.156 -10.245 1.00 92.81 114 ASP A CA 1
ATOM 913 C C . ASP A 1 114 ? 12.884 -1.562 -10.755 1.00 92.81 114 ASP A C 1
ATOM 915 O O . ASP A 1 114 ? 13.677 -2.123 -9.992 1.00 92.81 114 ASP A O 1
ATOM 919 N N . PRO A 1 115 ? 13.230 -1.244 -12.021 1.00 89.19 115 PRO A N 1
ATOM 920 C CA . PRO A 1 115 ? 14.546 -1.546 -12.594 1.00 89.19 115 PRO A CA 1
ATOM 921 C C . PRO A 1 115 ? 15.725 -0.949 -11.816 1.00 89.19 115 PRO A C 1
ATOM 923 O O . PRO A 1 115 ? 16.845 -1.453 -11.886 1.00 89.19 115 PRO A O 1
ATOM 926 N N . TYR A 1 116 ? 15.493 0.120 -11.051 1.00 87.94 116 TYR A N 1
ATOM 927 C CA . TYR A 1 116 ? 16.529 0.816 -10.295 1.00 87.94 116 TYR A CA 1
ATOM 928 C C . TYR A 1 116 ? 16.589 0.389 -8.829 1.00 87.94 116 TYR A C 1
ATOM 930 O O . TYR A 1 116 ? 17.410 0.927 -8.081 1.00 87.94 116 TYR A O 1
ATOM 938 N N . TYR A 1 117 ? 15.763 -0.567 -8.396 1.00 85.69 117 TYR A N 1
ATOM 939 C CA . TYR A 1 117 ? 15.645 -0.945 -6.990 1.00 85.69 117 TYR A CA 1
ATOM 940 C C . TYR A 1 117 ? 16.991 -1.318 -6.358 1.00 85.69 117 TYR A C 1
ATOM 942 O O . TYR A 1 117 ? 17.425 -0.703 -5.379 1.00 85.69 117 TYR A O 1
ATOM 950 N N . TYR A 1 118 ? 17.705 -2.272 -6.960 1.00 82.75 118 TYR A N 1
ATOM 951 C CA . TYR A 1 118 ? 18.994 -2.744 -6.448 1.00 82.75 118 TYR A CA 1
ATOM 952 C C . TYR A 1 118 ? 20.064 -1.648 -6.460 1.00 82.75 118 TYR A C 1
ATOM 954 O O . TYR A 1 118 ? 20.870 -1.541 -5.530 1.00 82.75 118 TYR A O 1
ATOM 962 N N . TRP A 1 119 ? 20.050 -0.780 -7.475 1.00 86.75 119 TRP A N 1
ATOM 963 C CA . TRP A 1 119 ? 20.949 0.369 -7.537 1.00 86.75 119 TRP A CA 1
ATOM 964 C C . TRP A 1 119 ? 20.660 1.370 -6.407 1.00 86.75 119 TRP A C 1
ATOM 966 O O . TRP A 1 119 ? 21.583 1.765 -5.684 1.00 86.75 119 TRP A O 1
ATOM 976 N N . LYS A 1 120 ? 19.385 1.716 -6.173 1.00 85.50 120 LYS A N 1
ATOM 977 C CA . LYS A 1 120 ? 18.956 2.578 -5.057 1.00 85.50 120 LYS A CA 1
ATOM 978 C C . LYS A 1 120 ? 19.359 1.974 -3.712 1.00 85.50 120 LYS A C 1
ATOM 980 O O . LYS A 1 120 ? 19.874 2.686 -2.847 1.00 85.50 120 LYS A O 1
ATOM 985 N N . GLU A 1 121 ? 19.181 0.666 -3.528 1.00 83.69 121 GLU A N 1
ATOM 986 C CA . GLU A 1 121 ? 19.571 -0.025 -2.297 1.00 83.69 121 GLU A CA 1
ATOM 987 C C . GLU A 1 121 ? 21.090 0.036 -2.065 1.00 83.69 121 GLU A C 1
ATOM 989 O O . GLU A 1 121 ? 21.536 0.414 -0.974 1.00 83.69 121 GLU A O 1
ATOM 994 N N . ARG A 1 122 ? 21.896 -0.233 -3.100 1.00 84.94 122 ARG A N 1
ATOM 995 C CA . ARG A 1 122 ? 23.363 -0.119 -3.046 1.00 84.94 122 ARG A CA 1
ATOM 996 C C . ARG A 1 122 ? 23.804 1.293 -2.660 1.00 84.94 122 ARG A C 1
ATOM 998 O O . ARG A 1 122 ? 24.666 1.459 -1.793 1.00 84.94 122 ARG A O 1
ATOM 1005 N N . MET A 1 123 ? 23.198 2.316 -3.258 1.00 84.12 123 MET A N 1
ATOM 1006 C CA . MET A 1 123 ? 23.504 3.717 -2.954 1.00 84.12 123 MET A CA 1
ATOM 1007 C C . MET A 1 123 ? 23.139 4.093 -1.510 1.00 84.12 123 MET A C 1
ATOM 1009 O O . MET A 1 123 ? 23.910 4.788 -0.842 1.00 84.12 123 MET A O 1
ATOM 1013 N N . ARG A 1 124 ? 22.018 3.585 -0.979 1.00 83.56 124 ARG A N 1
ATOM 1014 C CA . ARG A 1 124 ? 21.626 3.784 0.429 1.00 83.56 124 ARG A CA 1
ATOM 1015 C C . ARG A 1 124 ? 22.610 3.127 1.399 1.00 83.56 124 ARG A C 1
ATOM 1017 O O . ARG A 1 124 ? 22.969 3.753 2.396 1.00 83.56 124 ARG A O 1
ATOM 1024 N N . ARG A 1 125 ? 23.092 1.912 1.103 1.00 82.44 125 ARG A N 1
ATOM 1025 C CA . ARG A 1 125 ? 24.122 1.233 1.916 1.00 82.44 125 ARG A CA 1
ATOM 1026 C C . ARG A 1 125 ? 25.429 2.035 1.946 1.00 82.44 125 ARG A C 1
ATOM 1028 O O . ARG A 1 125 ? 25.947 2.300 3.026 1.00 82.44 125 ARG A O 1
ATOM 1035 N N . ARG A 1 126 ? 25.888 2.540 0.792 1.00 81.12 126 ARG A N 1
ATOM 1036 C CA . ARG A 1 126 ? 27.081 3.408 0.696 1.00 81.12 126 ARG A CA 1
ATOM 1037 C C . ARG A 1 126 ? 26.965 4.684 1.536 1.00 81.12 126 ARG A C 1
ATOM 1039 O O . ARG A 1 126 ? 27.907 5.030 2.244 1.00 81.12 126 ARG A O 1
ATOM 1046 N N . LYS A 1 127 ? 25.816 5.369 1.497 1.00 77.00 127 LYS A N 1
ATOM 1047 C CA . LYS A 1 127 ? 25.571 6.569 2.322 1.00 77.00 127 LYS A CA 1
ATOM 1048 C C . LYS A 1 127 ? 25.608 6.260 3.824 1.00 77.00 127 LYS A C 1
ATOM 1050 O O . LYS A 1 127 ? 26.184 7.033 4.582 1.00 77.00 127 LYS A O 1
ATOM 1055 N N . LYS A 1 128 ? 25.058 5.117 4.255 1.00 74.94 128 LYS A N 1
ATOM 1056 C CA . LYS A 1 128 ? 25.124 4.687 5.663 1.00 74.94 128 LYS A CA 1
ATOM 1057 C C . LYS A 1 128 ? 26.558 4.418 6.125 1.00 74.94 128 LYS A C 1
ATOM 1059 O O . LYS A 1 128 ? 26.910 4.852 7.215 1.00 74.94 128 LYS A O 1
ATOM 1064 N N . CYS A 1 129 ? 27.392 3.781 5.300 1.00 67.88 129 CYS A N 1
ATOM 1065 C CA . CYS A 1 129 ? 28.809 3.566 5.618 1.00 67.88 129 CYS A CA 1
ATOM 1066 C C . CYS A 1 129 ? 29.581 4.888 5.749 1.00 67.88 129 CYS A C 1
ATOM 1068 O O . CYS A 1 129 ? 30.322 5.061 6.712 1.00 67.88 129 CYS A O 1
ATOM 1070 N N . LYS A 1 130 ? 29.356 5.849 4.840 1.00 66.75 130 LYS A N 1
ATOM 1071 C CA . LYS A 1 130 ? 29.989 7.179 4.918 1.00 66.75 130 LYS A CA 1
ATOM 1072 C C . LYS A 1 130 ? 29.589 7.943 6.189 1.00 66.75 130 LYS A C 1
ATOM 1074 O O . LYS A 1 130 ? 30.453 8.462 6.887 1.00 66.75 130 LYS A O 1
ATOM 1079 N N . ASN A 1 131 ? 28.304 7.938 6.542 1.00 60.44 131 ASN A N 1
ATOM 1080 C CA . ASN A 1 131 ? 27.812 8.646 7.730 1.00 60.44 131 ASN A CA 1
ATOM 1081 C C . ASN A 1 131 ? 28.148 7.922 9.052 1.00 60.44 131 ASN A C 1
ATOM 1083 O O . ASN A 1 131 ? 28.258 8.564 10.094 1.00 60.44 131 ASN A O 1
ATOM 1087 N N . GLY A 1 132 ? 28.312 6.594 9.026 1.00 55.25 132 GLY A N 1
ATOM 1088 C CA . GLY A 1 132 ? 28.751 5.796 10.176 1.00 55.25 132 GLY A CA 1
ATOM 1089 C C . GLY A 1 132 ? 30.249 5.925 10.474 1.00 55.25 132 GLY A C 1
ATOM 1090 O O . GLY A 1 132 ? 30.633 5.871 11.639 1.00 55.25 132 GLY A O 1
ATOM 1091 N N . GLY A 1 133 ? 31.076 6.154 9.446 1.00 49.25 133 GLY A N 1
ATOM 1092 C CA . GLY A 1 133 ? 32.513 6.415 9.589 1.00 49.25 133 GLY A CA 1
ATOM 1093 C C . GLY A 1 133 ? 32.825 7.777 10.219 1.00 49.25 133 GLY A C 1
ATOM 1094 O O . GLY A 1 133 ? 33.659 7.851 11.114 1.00 49.25 133 GLY A O 1
ATOM 1095 N N . MET A 1 134 ? 32.093 8.835 9.848 1.00 48.03 134 MET A N 1
ATOM 1096 C CA . MET A 1 134 ? 32.287 10.176 10.432 1.00 48.03 134 MET A CA 1
ATOM 1097 C C . MET A 1 134 ? 31.922 10.264 11.922 1.00 48.03 134 MET A C 1
ATOM 1099 O O . MET A 1 134 ? 32.525 11.040 12.653 1.00 48.03 134 MET A O 1
ATOM 1103 N N . ARG A 1 135 ? 30.975 9.453 12.416 1.00 48.38 135 ARG A N 1
ATOM 1104 C CA . ARG A 1 135 ? 30.591 9.470 13.844 1.00 48.38 135 ARG A CA 1
ATOM 1105 C C . ARG A 1 135 ? 31.606 8.808 14.780 1.00 48.38 135 ARG A C 1
ATOM 1107 O O . ARG A 1 135 ? 31.487 8.980 15.989 1.00 48.38 135 ARG A O 1
ATOM 1114 N N . ARG A 1 136 ? 32.582 8.058 14.258 1.00 49.47 136 ARG A N 1
ATOM 1115 C CA . ARG A 1 136 ? 33.636 7.425 15.071 1.00 49.47 136 ARG A CA 1
ATOM 1116 C C . ARG A 1 136 ? 34.877 8.302 15.273 1.00 49.47 136 ARG A C 1
ATOM 1118 O O . ARG A 1 136 ? 35.716 7.929 16.076 1.00 49.47 136 ARG A O 1
ATOM 1125 N N . GLN A 1 137 ? 34.977 9.459 14.613 1.00 47.50 137 GLN A N 1
ATOM 1126 C CA . GLN A 1 137 ? 36.143 10.354 14.714 1.00 47.50 137 GLN A CA 1
ATOM 1127 C C . GLN A 1 137 ? 35.933 11.586 15.618 1.00 47.50 137 GLN A C 1
ATOM 1129 O O . GLN A 1 137 ? 36.798 12.446 15.671 1.00 47.50 137 GLN A O 1
ATOM 1134 N N . GLN A 1 138 ? 34.816 11.681 16.349 1.00 48.72 138 GLN A N 1
ATOM 1135 C CA . GLN A 1 138 ? 34.557 12.777 17.307 1.00 48.72 138 GLN A CA 1
ATOM 1136 C C . GLN A 1 138 ? 34.494 12.309 18.773 1.00 48.72 138 GLN A C 1
ATOM 1138 O O . GLN A 1 138 ? 33.950 12.996 19.631 1.00 48.72 138 GLN A O 1
ATOM 1143 N N . LYS A 1 139 ? 35.023 11.117 19.064 1.00 47.50 139 LYS A N 1
ATOM 1144 C CA . LYS A 1 139 ? 35.241 10.622 20.429 1.00 47.50 139 LYS A CA 1
ATOM 1145 C C . LYS A 1 139 ? 36.660 10.066 20.532 1.00 47.50 139 LYS A C 1
ATOM 1147 O O . LYS A 1 139 ? 36.844 8.852 20.512 1.00 47.50 139 LYS A O 1
ATOM 1152 N N . ALA A 1 140 ? 37.628 10.967 20.556 1.00 39.81 140 ALA A N 1
ATOM 1153 C CA . ALA A 1 140 ? 38.980 10.743 21.046 1.00 39.81 140 ALA A CA 1
ATOM 1154 C C . ALA A 1 140 ? 39.362 11.991 21.838 1.00 39.81 140 ALA A C 1
ATOM 1156 O O . ALA A 1 140 ? 39.024 13.092 21.341 1.00 39.81 140 ALA A O 1
#

Radius of gyration: 17.55 Å; chains: 1; bounding box: 58×28×44 Å

pLDDT: mean 89.52, std 12.48, range [39.81, 98.38]

Foldseek 3Di:
DAAEAEQDPDPRQVVQVVCVVVVPARYEYEDQPDHPDHNNPHHYDYQHNDPLSRLLSVLVVDQAEEDEAEQLDQSVLLSLVSNLVVVRWYWYWYAYPVVRDIDTDTRDSPDRSHPCNVVVVVVVVVVCVVVVVVVVPPPD

Secondary structure (DSSP, 8-state):
--EEEE--TTHHHHHHHHHHHTT--SEEEEESSS----TT--EEEE--SSHHHHHHHHHHH-SSEEEEEETT-HHHHHHHHHHHHTT--EEEEEEETTTTEEEEEE--SS--S-TTHHHHHHHHHHHHHHHHHHTTSS--